Protein AF-A0A3B0RNT6-F1 (afdb_monomer_lite)

Radius of gyration: 10.2 Å; chains: 1; bounding box: 25×16×29 Å

Sequence (51 aa):
MAQQLVTIFGGAGFVGTTLVEHLARTGVRIRVAVRRPNSAMHVKPLGDVGQ

Structure (mmCIF, N/CA/C/O backbone):
data_AF-A0A3B0RNT6-F1
#
_entry.id   AF-A0A3B0RNT6-F1
#
loop_
_atom_site.group_PDB
_atom_site.id
_atom_site.type_symbol
_atom_site.label_atom_id
_atom_site.label_alt_id
_atom_site.label_comp_id
_atom_site.label_asym_id
_atom_site.label_entity_id
_atom_site.label_seq_id
_atom_site.pdbx_PDB_ins_code
_atom_site.Cartn_x
_atom_site.Cartn_y
_atom_site.Cartn_z
_atom_site.occupancy
_atom_site.B_iso_or_equiv
_atom_site.auth_seq_id
_atom_site.auth_comp_id
_atom_site.auth_asym_id
_atom_site.auth_atom_id
_atom_site.pdbx_PDB_model_num
ATOM 1 N N . MET A 1 1 ? -15.163 3.477 14.801 1.00 46.72 1 MET A N 1
ATOM 2 C CA . MET A 1 1 ? -14.303 4.609 14.388 1.00 46.72 1 MET A CA 1
ATOM 3 C C . MET A 1 1 ? -14.143 4.550 12.879 1.00 46.72 1 MET A C 1
ATOM 5 O O . MET A 1 1 ? -14.077 3.446 12.357 1.00 46.72 1 MET A O 1
ATOM 9 N N . ALA A 1 2 ? -14.163 5.679 12.168 1.00 58.19 2 ALA A N 1
ATOM 10 C CA . ALA A 1 2 ? -13.960 5.662 10.719 1.00 58.19 2 ALA A CA 1
ATOM 11 C C . ALA A 1 2 ? -12.509 5.248 10.428 1.00 58.19 2 ALA A C 1
ATOM 13 O O . ALA A 1 2 ? -11.584 5.964 10.803 1.00 58.19 2 ALA A O 1
ATOM 14 N N . GLN A 1 3 ? -12.309 4.073 9.824 1.00 76.62 3 GLN A N 1
ATOM 15 C CA . GLN A 1 3 ? -10.979 3.596 9.448 1.00 76.62 3 GLN A CA 1
ATOM 16 C C . GLN A 1 3 ? -10.380 4.586 8.444 1.00 76.62 3 GLN A C 1
ATOM 18 O O . GLN A 1 3 ? -10.962 4.808 7.379 1.00 76.62 3 GLN A O 1
ATOM 23 N N . GLN A 1 4 ? -9.250 5.205 8.788 1.00 90.38 4 GLN A N 1
ATOM 24 C CA . GLN A 1 4 ? -8.596 6.175 7.914 1.00 90.38 4 GLN A CA 1
ATOM 25 C C . GLN A 1 4 ? -8.232 5.497 6.586 1.00 90.38 4 GLN A C 1
ATOM 27 O O . GLN A 1 4 ? -7.615 4.432 6.575 1.00 90.38 4 GLN A O 1
ATOM 32 N N . LEU A 1 5 ? -8.657 6.101 5.474 1.00 94.31 5 LEU A N 1
ATOM 33 C CA . LEU A 1 5 ? -8.421 5.595 4.125 1.00 94.31 5 LEU A CA 1
ATOM 34 C C . LEU A 1 5 ? -7.260 6.356 3.479 1.00 94.31 5 LEU A C 1
ATOM 36 O O . LEU A 1 5 ? -7.355 7.562 3.258 1.00 94.31 5 LEU A O 1
ATOM 40 N N . VAL A 1 6 ? -6.190 5.647 3.132 1.00 95.94 6 VAL A N 1
ATOM 41 C CA . VAL A 1 6 ? -4.992 6.196 2.486 1.00 95.94 6 VAL A CA 1
ATOM 42 C C . VAL A 1 6 ? -4.922 5.706 1.043 1.00 95.94 6 VAL A C 1
ATOM 44 O O . VAL A 1 6 ? -5.038 4.512 0.782 1.00 95.94 6 VAL A O 1
ATOM 47 N N . THR A 1 7 ? -4.725 6.615 0.085 1.00 96.88 7 THR A N 1
ATOM 48 C CA . THR A 1 7 ? -4.522 6.254 -1.329 1.00 96.88 7 THR A CA 1
ATOM 49 C C . THR A 1 7 ? -3.068 6.475 -1.724 1.00 96.88 7 THR A C 1
ATOM 51 O O . THR A 1 7 ? -2.541 7.570 -1.552 1.00 96.88 7 THR A O 1
ATOM 54 N N . ILE A 1 8 ? -2.427 5.442 -2.270 1.00 96.56 8 ILE A N 1
ATOM 55 C CA . ILE A 1 8 ? -1.021 5.446 -2.677 1.00 96.56 8 ILE A CA 1
ATOM 56 C C . ILE A 1 8 ? -0.945 5.258 -4.187 1.00 96.56 8 ILE A C 1
ATOM 58 O O . ILE A 1 8 ? -1.315 4.209 -4.719 1.00 96.56 8 ILE A O 1
ATOM 62 N N . PHE A 1 9 ? -0.415 6.254 -4.886 1.00 96.88 9 PHE A N 1
ATOM 63 C CA . PHE A 1 9 ? -0.104 6.142 -6.307 1.00 96.88 9 PHE A CA 1
ATOM 64 C C . PHE A 1 9 ? 1.263 5.478 -6.485 1.00 96.88 9 PHE A C 1
ATOM 66 O O . PHE A 1 9 ? 2.239 5.877 -5.859 1.00 96.88 9 PHE A O 1
ATOM 73 N N . GLY A 1 10 ? 1.340 4.442 -7.324 1.00 95.50 10 GLY A N 1
ATOM 74 C CA . GLY A 1 10 ? 2.593 3.713 -7.553 1.00 95.50 10 GLY A CA 1
ATOM 75 C C . GLY A 1 10 ? 3.008 2.775 -6.411 1.00 95.50 10 GLY A C 1
ATOM 76 O O . GLY A 1 10 ? 4.168 2.372 -6.349 1.00 95.50 10 GLY A O 1
ATOM 77 N N . GLY A 1 11 ? 2.071 2.372 -5.543 1.00 96.19 11 GLY A N 1
ATOM 78 C CA . GLY A 1 11 ? 2.333 1.503 -4.383 1.00 96.19 11 GLY A CA 1
ATOM 79 C C . GLY A 1 11 ? 2.897 0.107 -4.700 1.00 96.19 11 GLY A C 1
ATOM 80 O O . GLY A 1 11 ? 3.343 -0.580 -3.797 1.00 96.19 11 GLY A O 1
ATOM 81 N N . ALA A 1 12 ? 2.925 -0.309 -5.969 1.00 96.06 12 ALA A N 1
ATOM 82 C CA . ALA A 1 12 ? 3.528 -1.573 -6.409 1.00 96.06 12 ALA A CA 1
ATOM 83 C C . ALA A 1 12 ? 5.035 -1.484 -6.726 1.00 96.06 12 ALA A C 1
ATOM 85 O O . ALA A 1 12 ? 5.635 -2.481 -7.116 1.00 96.06 12 ALA A O 1
ATOM 86 N N . GLY A 1 13 ? 5.636 -0.291 -6.643 1.00 95.00 13 GLY A N 1
ATOM 87 C CA . GLY A 1 13 ? 7.063 -0.085 -6.903 1.00 95.00 13 GLY A CA 1
ATOM 88 C C . GLY A 1 13 ? 7.960 -0.442 -5.712 1.00 95.00 13 GLY A C 1
ATOM 89 O O . GLY A 1 13 ? 7.477 -0.864 -4.661 1.00 95.00 13 GLY A O 1
ATOM 90 N N . PHE A 1 14 ? 9.267 -0.204 -5.870 1.00 95.44 14 PHE A N 1
ATOM 91 C CA . PHE A 1 14 ? 10.294 -0.472 -4.853 1.00 95.44 14 PHE A CA 1
ATOM 92 C C . PHE A 1 14 ? 9.965 0.175 -3.497 1.00 95.44 14 PHE A C 1
ATOM 94 O O . PHE A 1 14 ? 9.779 -0.523 -2.509 1.00 95.44 14 PHE A O 1
ATOM 101 N N . VAL A 1 15 ? 9.796 1.500 -3.465 1.00 96.31 15 VAL A N 1
ATOM 102 C CA . VAL A 1 15 ? 9.448 2.229 -2.229 1.00 96.31 15 VAL A CA 1
ATOM 103 C C . VAL A 1 15 ? 7.991 1.994 -1.826 1.00 96.31 15 VAL A C 1
ATOM 105 O O . VAL A 1 15 ? 7.675 1.862 -0.646 1.00 96.31 15 VAL A O 1
ATOM 108 N N . GLY A 1 16 ? 7.096 1.933 -2.814 1.00 96.31 16 GLY A N 1
ATOM 109 C CA . GLY A 1 16 ? 5.660 1.807 -2.587 1.00 96.31 16 GLY A CA 1
ATOM 110 C C . GLY A 1 16 ? 5.291 0.550 -1.802 1.00 96.31 16 GLY A C 1
ATOM 111 O O . GLY A 1 16 ? 4.473 0.635 -0.893 1.00 96.31 16 GLY A O 1
ATOM 112 N N . THR A 1 17 ? 5.935 -0.580 -2.101 1.00 96.75 17 THR A N 1
ATOM 113 C CA . THR A 1 17 ? 5.644 -1.863 -1.444 1.00 96.75 17 THR A CA 1
ATOM 114 C C . THR A 1 17 ? 5.976 -1.799 0.048 1.00 96.75 17 THR A C 1
ATOM 116 O O . THR A 1 17 ? 5.136 -2.134 0.881 1.00 96.75 17 THR A O 1
ATOM 119 N N . THR A 1 18 ? 7.154 -1.276 0.399 1.00 97.12 18 THR A N 1
ATOM 120 C CA . THR A 1 18 ? 7.571 -1.103 1.798 1.00 97.12 18 THR A CA 1
ATOM 121 C C . THR A 1 18 ? 6.684 -0.103 2.539 1.00 97.12 18 THR A C 1
ATOM 123 O O . THR A 1 18 ? 6.372 -0.307 3.712 1.00 97.12 18 THR A O 1
ATOM 126 N N . LEU A 1 19 ? 6.240 0.964 1.863 1.00 96.94 19 LEU A N 1
ATOM 127 C CA . LEU A 1 19 ? 5.310 1.938 2.436 1.00 96.94 19 LEU A CA 1
ATOM 128 C C . LEU A 1 19 ? 3.937 1.312 2.719 1.00 96.94 19 LEU A C 1
ATOM 130 O O . LEU A 1 19 ? 3.379 1.545 3.790 1.00 96.94 19 LEU A O 1
ATOM 134 N N . VAL A 1 20 ? 3.403 0.517 1.784 1.00 96.88 20 VAL A N 1
ATOM 135 C CA . VAL A 1 20 ? 2.144 -0.221 1.974 1.00 96.88 20 VAL A CA 1
ATOM 136 C C . VAL A 1 20 ? 2.254 -1.141 3.185 1.00 96.88 20 VAL A C 1
ATOM 138 O O . VAL A 1 20 ? 1.365 -1.114 4.028 1.00 96.88 20 VAL A O 1
ATOM 141 N N . GLU A 1 21 ? 3.346 -1.898 3.313 1.00 95.56 21 GLU A N 1
ATOM 142 C CA . GLU A 1 21 ? 3.563 -2.785 4.460 1.00 95.56 21 GLU A CA 1
ATOM 143 C C . GLU A 1 21 ? 3.590 -2.018 5.791 1.00 95.56 21 GLU A C 1
ATOM 145 O O . GLU A 1 21 ? 2.919 -2.403 6.749 1.00 95.56 21 GLU A O 1
ATOM 150 N N . HIS A 1 22 ? 4.330 -0.907 5.860 1.00 96.38 22 HIS A N 1
ATOM 151 C CA . HIS A 1 22 ? 4.415 -0.102 7.080 1.00 96.38 22 HIS A CA 1
ATOM 152 C C . HIS A 1 22 ? 3.068 0.511 7.462 1.00 96.38 22 HIS A C 1
ATOM 154 O O . HIS A 1 22 ? 2.705 0.504 8.636 1.00 96.38 22 HIS A O 1
ATOM 160 N N . LEU A 1 23 ? 2.315 1.023 6.485 1.00 95.00 23 LEU A N 1
ATOM 161 C CA . LEU A 1 23 ? 0.989 1.585 6.728 1.00 95.00 23 LEU A CA 1
ATOM 162 C C . LEU A 1 23 ? -0.027 0.505 7.099 1.00 95.00 23 LEU A C 1
ATOM 164 O O . LEU A 1 23 ? -0.850 0.736 7.975 1.00 95.00 23 LEU A O 1
ATOM 168 N N . ALA A 1 24 ? 0.037 -0.684 6.505 1.00 94.44 24 ALA A N 1
ATOM 169 C CA . ALA A 1 24 ? -0.898 -1.753 6.838 1.00 94.44 24 ALA A CA 1
ATOM 170 C C . ALA A 1 24 ? -0.795 -2.150 8.320 1.00 94.44 24 ALA A C 1
ATOM 172 O O . ALA A 1 24 ? -1.809 -2.366 8.978 1.00 94.44 24 ALA A O 1
ATOM 173 N N . ARG A 1 25 ? 0.419 -2.124 8.889 1.00 93.69 25 ARG A N 1
ATOM 174 C CA . ARG A 1 25 ? 0.668 -2.393 10.318 1.00 93.69 25 ARG A CA 1
ATOM 175 C C . ARG A 1 25 ? 0.068 -1.355 11.271 1.00 93.69 25 ARG A C 1
ATOM 177 O O . ARG A 1 25 ? -0.058 -1.644 12.456 1.00 93.69 25 ARG A O 1
ATOM 184 N N . THR A 1 26 ? -0.301 -0.163 10.796 1.00 93.88 26 THR A N 1
ATOM 185 C CA . THR A 1 26 ? -0.969 0.855 11.630 1.00 93.88 26 THR A CA 1
ATOM 186 C C . THR A 1 26 ? -2.491 0.684 11.660 1.00 93.88 26 THR A C 1
ATOM 188 O O . THR A 1 26 ? -3.181 1.438 12.346 1.00 93.88 26 THR A O 1
ATOM 191 N N . GLY A 1 27 ? -3.023 -0.307 10.934 1.00 89.94 27 GLY A N 1
ATOM 192 C CA . GLY A 1 27 ? -4.449 -0.613 10.867 1.00 89.94 27 GLY A CA 1
ATOM 193 C C . GLY A 1 27 ? -5.242 0.329 9.962 1.00 89.94 27 GLY A C 1
ATOM 194 O O . GLY A 1 27 ? -6.467 0.334 10.014 1.00 89.94 27 GLY A O 1
ATOM 195 N N . VAL A 1 28 ? -4.606 1.168 9.141 1.00 93.62 28 VAL A N 1
ATOM 196 C CA . VAL A 1 28 ? -5.335 2.000 8.165 1.00 93.62 28 VAL A CA 1
ATOM 197 C C . VAL A 1 28 ? -5.783 1.177 6.956 1.00 93.62 28 VAL A C 1
ATOM 199 O O . VAL A 1 28 ? -5.175 0.165 6.619 1.00 93.62 28 VAL A O 1
ATOM 202 N N . ARG A 1 29 ? -6.829 1.636 6.255 1.00 94.25 29 ARG A N 1
ATOM 203 C CA . ARG A 1 29 ? -7.218 1.052 4.963 1.00 94.25 29 ARG A CA 1
ATOM 204 C C . ARG A 1 29 ? -6.424 1.675 3.833 1.00 94.25 29 ARG A C 1
ATOM 206 O O . ARG A 1 29 ? -6.3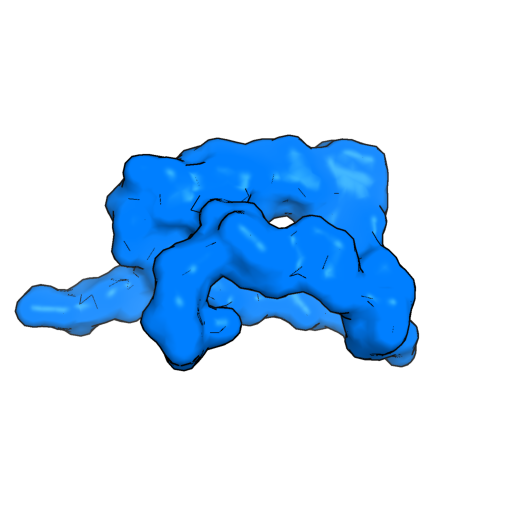09 2.898 3.766 1.00 94.25 29 ARG A O 1
ATOM 213 N N . ILE A 1 30 ? -5.956 0.854 2.900 1.00 95.81 30 ILE A N 1
ATOM 214 C CA . ILE A 1 30 ? -5.072 1.300 1.822 1.00 95.81 30 ILE A CA 1
ATOM 215 C C . ILE A 1 30 ? -5.709 1.043 0.454 1.00 95.81 30 ILE A C 1
ATOM 217 O O . ILE A 1 30 ? -6.207 -0.039 0.166 1.00 95.81 30 ILE A O 1
ATOM 221 N N . ARG A 1 31 ? -5.660 2.043 -0.430 1.00 95.75 31 ARG A N 1
ATOM 222 C CA . ARG A 1 31 ? -5.942 1.906 -1.865 1.00 95.75 31 ARG A CA 1
ATOM 223 C C . ARG A 1 31 ? -4.663 2.124 -2.652 1.00 95.75 31 ARG A C 1
ATOM 225 O O . ARG A 1 31 ? -4.079 3.201 -2.587 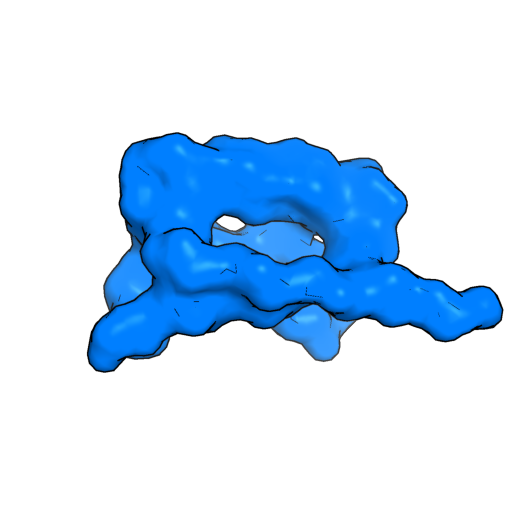1.00 95.75 31 ARG A O 1
ATOM 232 N N . VAL A 1 32 ? -4.255 1.135 -3.438 1.00 96.88 32 VAL A N 1
ATOM 233 C CA . VAL A 1 32 ? -3.076 1.252 -4.304 1.00 96.88 32 VAL A CA 1
ATOM 234 C C . VAL A 1 32 ? -3.512 1.534 -5.738 1.00 96.88 32 VAL A C 1
ATOM 236 O O . VAL A 1 32 ? -4.088 0.682 -6.410 1.00 96.88 32 VAL A O 1
ATOM 239 N N . ALA A 1 33 ? -3.228 2.745 -6.213 1.00 96.94 33 ALA A N 1
ATOM 240 C CA . ALA A 1 33 ? -3.514 3.177 -7.573 1.00 96.94 33 ALA A CA 1
ATOM 241 C C . ALA A 1 33 ? -2.298 2.919 -8.474 1.00 96.94 33 ALA A C 1
ATOM 243 O O . ALA A 1 33 ? -1.223 3.501 -8.301 1.00 96.94 33 ALA A O 1
ATOM 244 N N . VAL A 1 34 ? -2.466 2.032 -9.454 1.00 96.81 34 VAL A N 1
ATOM 245 C CA . VAL A 1 34 ? -1.439 1.666 -10.439 1.00 96.81 34 VAL A CA 1
ATOM 246 C C . VAL A 1 34 ? -2.039 1.586 -11.837 1.0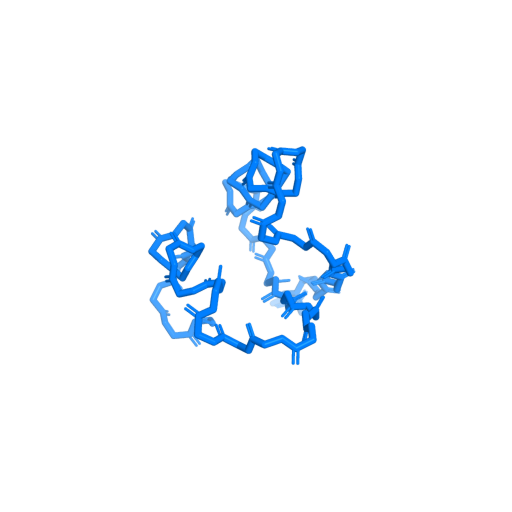0 96.81 34 VAL A C 1
ATOM 248 O O . VAL A 1 34 ? -3.232 1.357 -12.003 1.00 96.81 34 VAL A O 1
ATOM 251 N N . ARG A 1 35 ? -1.190 1.716 -12.862 1.00 96.69 35 ARG A N 1
ATOM 252 C CA . ARG A 1 35 ? -1.601 1.610 -14.274 1.00 96.69 35 ARG A CA 1
ATOM 253 C C . ARG A 1 35 ? -2.079 0.206 -14.662 1.00 96.69 35 ARG A C 1
ATOM 255 O O . ARG A 1 35 ? -2.914 0.073 -15.545 1.00 96.69 35 ARG A O 1
ATOM 262 N N . ARG A 1 36 ? -1.516 -0.839 -14.044 1.00 95.81 36 ARG A N 1
ATOM 263 C CA . ARG A 1 36 ? -1.837 -2.25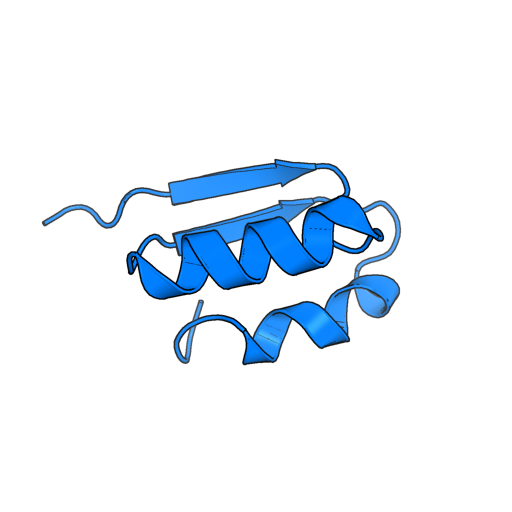0 -14.317 1.00 95.81 36 ARG A CA 1
ATOM 264 C C . ARG A 1 36 ? -2.104 -2.971 -12.990 1.00 95.81 36 ARG A C 1
ATOM 266 O O . ARG A 1 36 ? -1.143 -3.298 -12.305 1.00 95.81 36 ARG A O 1
ATOM 273 N N . PRO A 1 37 ? -3.364 -3.236 -12.605 1.00 94.56 37 PRO A N 1
ATOM 274 C CA . PRO A 1 37 ? -3.689 -3.827 -11.300 1.00 94.56 37 PRO A CA 1
ATOM 275 C C . PRO A 1 37 ? -2.991 -5.166 -11.021 1.00 94.56 37 PRO A C 1
ATOM 277 O O . PRO A 1 37 ? -2.552 -5.410 -9.900 1.00 94.56 37 PRO A O 1
ATOM 280 N N . ASN A 1 38 ? -2.801 -5.997 -12.051 1.00 96.19 38 ASN A N 1
ATOM 281 C CA . ASN A 1 38 ? -2.140 -7.298 -11.913 1.00 96.19 38 ASN A CA 1
ATOM 282 C C . ASN A 1 38 ? -0.691 -7.188 -11.407 1.00 96.19 38 ASN A C 1
ATOM 284 O O . ASN A 1 38 ? -0.226 -8.092 -10.723 1.00 96.19 38 ASN A O 1
ATOM 288 N N . SER A 1 39 ? 0.011 -6.078 -11.677 1.00 94.44 39 SER A N 1
ATOM 289 C CA . SER A 1 39 ? 1.380 -5.868 -11.180 1.00 94.44 39 SER A CA 1
ATOM 290 C C . SER A 1 39 ? 1.440 -5.459 -9.705 1.00 94.44 39 SER A C 1
ATOM 292 O O . SER A 1 39 ? 2.530 -5.252 -9.190 1.00 94.44 39 SER A O 1
ATOM 294 N N . ALA A 1 40 ? 0.292 -5.263 -9.053 1.00 95.62 40 ALA A N 1
ATOM 295 C CA . ALA A 1 40 ? 0.176 -4.887 -7.646 1.00 95.62 40 ALA A CA 1
ATOM 296 C C . ALA A 1 40 ? -0.432 -6.008 -6.789 1.00 95.62 40 ALA A C 1
ATOM 298 O O . ALA A 1 40 ? -0.689 -5.809 -5.608 1.00 95.62 40 ALA A O 1
ATOM 299 N N . MET A 1 41 ? -0.700 -7.192 -7.347 1.00 95.31 41 MET A N 1
ATOM 300 C CA . MET A 1 41 ? -1.369 -8.263 -6.597 1.00 95.31 41 MET A CA 1
ATOM 301 C C . MET A 1 41 ? -0.550 -8.749 -5.395 1.00 95.31 41 MET A C 1
ATOM 303 O O . MET A 1 41 ? -1.136 -9.178 -4.405 1.00 95.31 41 MET A O 1
ATOM 307 N N . HIS A 1 42 ? 0.780 -8.613 -5.440 1.00 95.44 42 HIS A N 1
ATOM 308 C CA . HIS A 1 42 ? 1.678 -8.954 -4.335 1.00 95.44 42 HIS A CA 1
ATOM 309 C C . HIS A 1 42 ? 1.517 -8.053 -3.108 1.00 9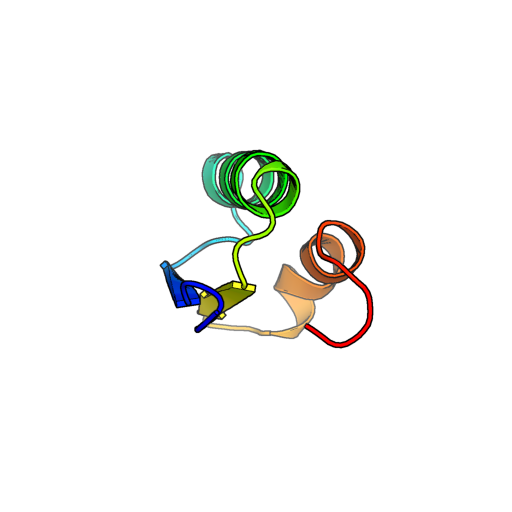5.44 42 HIS A C 1
ATOM 311 O O . HIS A 1 42 ? 1.934 -8.453 -2.028 1.00 95.44 42 HIS A O 1
ATOM 317 N N . VAL A 1 43 ? 0.904 -6.868 -3.240 1.00 95.44 43 VAL A N 1
ATOM 318 C CA . VAL A 1 43 ? 0.653 -5.988 -2.088 1.00 95.44 43 VAL A CA 1
ATOM 319 C C . VAL A 1 43 ? -0.640 -6.326 -1.343 1.00 95.44 43 VAL A C 1
ATOM 321 O O . VAL A 1 43 ? -0.806 -5.894 -0.208 1.00 95.44 43 VAL A O 1
ATOM 324 N N . LYS A 1 44 ? -1.556 -7.107 -1.939 1.00 93.69 44 LYS A N 1
ATOM 325 C CA . LYS A 1 44 ? -2.838 -7.463 -1.302 1.00 93.69 44 LYS A CA 1
ATOM 326 C C . LYS A 1 44 ? -2.672 -8.209 0.028 1.00 93.69 44 LYS A C 1
ATOM 328 O O . LYS A 1 44 ? -3.355 -7.834 0.973 1.00 93.69 44 LYS A O 1
ATOM 333 N N . PRO A 1 45 ? -1.776 -9.211 0.149 1.00 94.62 45 PRO A N 1
ATOM 334 C CA . PRO A 1 45 ? -1.586 -9.925 1.410 1.00 94.62 45 PRO A CA 1
ATOM 335 C C . PRO A 1 45 ? -0.947 -9.083 2.522 1.00 94.62 45 PRO A C 1
ATOM 337 O O . PRO A 1 45 ? -0.874 -9.554 3.650 1.00 94.62 45 PRO A O 1
ATOM 340 N N . LEU A 1 46 ? -0.443 -7.878 2.217 1.00 94.62 46 LEU A N 1
ATOM 341 C CA . LEU A 1 46 ? 0.163 -6.997 3.219 1.00 94.62 46 LEU A CA 1
ATOM 342 C C . LEU A 1 46 ? -0.891 -6.325 4.107 1.00 94.62 46 LEU A C 1
ATOM 344 O O . LEU A 1 46 ? -0.558 -5.900 5.207 1.00 94.62 46 LEU A O 1
ATOM 348 N N . GLY A 1 47 ? -2.132 -6.204 3.627 1.00 92.19 47 GLY A N 1
ATOM 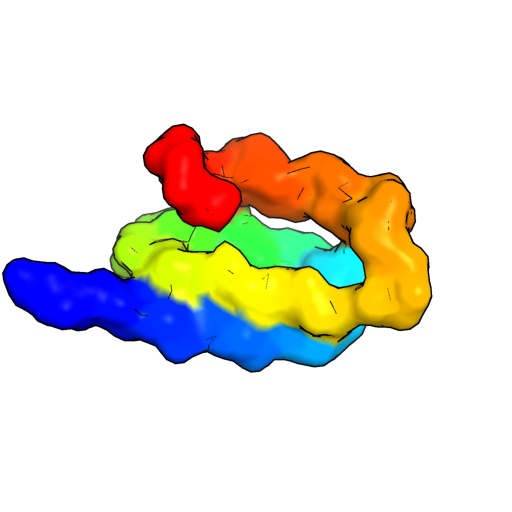349 C CA . GLY A 1 47 ? -3.251 -5.651 4.383 1.00 92.19 47 GLY A CA 1
ATOM 350 C C . GLY A 1 47 ? -4.108 -6.718 5.067 1.00 92.19 47 GLY A C 1
ATOM 351 O O . GLY A 1 47 ? -4.055 -7.901 4.741 1.00 92.19 47 GLY A O 1
ATOM 352 N N . ASP A 1 48 ? -4.957 -6.266 5.987 1.00 91.31 48 ASP A N 1
ATOM 353 C CA . ASP A 1 48 ? -6.044 -7.047 6.579 1.00 91.31 48 ASP A CA 1
ATOM 354 C C . ASP A 1 48 ? -7.010 -7.641 5.543 1.00 91.31 48 ASP A C 1
ATOM 356 O O . ASP A 1 48 ? -7.280 -7.067 4.484 1.00 91.31 48 ASP A O 1
ATOM 360 N N . VAL A 1 49 ? -7.602 -8.781 5.900 1.00 90.25 49 VAL A N 1
ATOM 361 C CA . VAL A 1 49 ? -8.591 -9.485 5.078 1.00 90.25 49 VAL A CA 1
ATOM 362 C C . VAL A 1 49 ? -9.782 -8.577 4.758 1.00 90.25 49 VAL A C 1
ATOM 364 O O . VAL A 1 49 ? -10.411 -8.007 5.646 1.00 90.25 49 VAL A O 1
ATOM 367 N N . GLY A 1 50 ? -10.132 -8.495 3.473 1.00 86.88 50 GLY A N 1
ATOM 368 C CA . GLY A 1 50 ? -11.284 -7.726 2.998 1.00 86.88 50 GLY A CA 1
ATOM 369 C C . GLY A 1 50 ? -11.000 -6.253 2.690 1.00 86.88 50 GLY A C 1
ATOM 370 O O . GLY A 1 50 ? -11.946 -5.529 2.362 1.00 86.88 50 GLY A O 1
ATOM 371 N N . GLN A 1 51 ? -9.738 -5.805 2.764 1.00 85.44 51 GLN A N 1
ATOM 372 C CA . GLN A 1 51 ? -9.334 -4.476 2.291 1.00 85.44 51 GLN A CA 1
ATOM 373 C C . GLN A 1 51 ? -8.825 -4.457 0.848 1.00 85.44 51 GLN A C 1
ATOM 375 O O . GLN A 1 51 ? -8.211 -5.449 0.393 1.00 85.44 51 GLN A O 1
#

InterPro domains:
  IPR001509 NAD-dependent epimerase/dehydratase [PF01370] (6-40)
  IPR036291 NAD(P)-binding domain superfamily [SSF51735] (1-47)

Secondary structure (DSSP, 8-state):
--PPEEEEETTTSHHHHHHHHHHHTTT-EEEEE-SSGGGGGGGGGGSPTT-

pLDDT: mean 92.71, std 8.93, range [46.72, 97.12]

Organism: NCBI:txid652676

Foldseek 3Di:
DPAAEEEAEPLLDDVNLVVLLVVQVVVHHYHYDYPDVVSRPVSVVSHDPPD